Protein AF-Q6B3M6-F1 (afdb_monomer_lite)

Foldseek 3Di:
DDDDD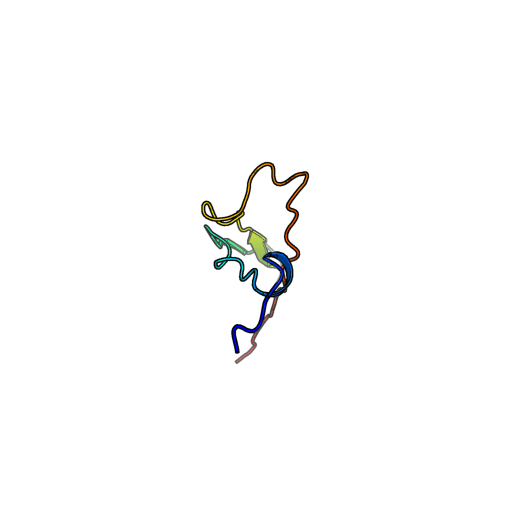DPVVVDDFDDWADWDWDDDPPDPDIDTDTHGDPPFDPDCVVVPDDDDDDDDDD

Radius of gyration: 16.69 Å; chains: 1; bounding box: 30×29×50 Å

InterPro domains:
  IPR003530 Long hematopoietin receptor, soluble alpha chain, conserved site [PS01354] (11-53)
  IPR003961 Fibronectin type III [PS50853] (15-58)
  IPR013783 Immunoglobulin-like fold [G3DSA:2.60.40.10] (14-58)
  IPR036116 Fibronectin type III superfamily [SSF49265] (12-56)
  IPR050676 Interleukin-12 [PTHR48485] (1-57)

Structure (mmCIF, N/CA/C/O backbone):
data_AF-Q6B3M6-F1
#
_entry.id   AF-Q6B3M6-F1
#
loop_
_atom_site.group_PDB
_atom_site.id
_atom_site.type_symbol
_atom_site.label_atom_id
_atom_site.label_alt_id
_atom_site.label_comp_id
_atom_site.label_asym_id
_atom_site.label_entity_id
_atom_site.label_seq_id
_atom_site.pdbx_PDB_ins_code
_atom_site.Cartn_x
_atom_site.Cartn_y
_atom_site.Cartn_z
_atom_site.occupancy
_atom_site.B_iso_or_equiv
_atom_site.auth_seq_id
_atom_site.auth_comp_id
_atom_site.auth_asym_id
_atom_site.auth_atom_id
_atom_site.pdbx_PDB_model_num
ATOM 1 N N . TYR A 1 1 ? 11.166 -18.689 -28.952 1.00 47.72 1 TYR A N 1
ATOM 2 C CA . TYR A 1 1 ? 10.295 -17.505 -28.852 1.00 47.72 1 TYR A CA 1
ATOM 3 C C . TYR A 1 1 ? 10.418 -16.928 -27.453 1.00 47.72 1 TYR A C 1
ATOM 5 O O . TYR A 1 1 ? 9.944 -17.548 -26.513 1.00 47.72 1 TYR A O 1
ATOM 13 N N . THR A 1 2 ? 11.109 -15.801 -27.291 1.00 68.38 2 THR A N 1
ATOM 14 C CA . THR A 1 2 ? 11.106 -15.021 -26.047 1.00 68.38 2 THR A CA 1
ATOM 15 C C . THR A 1 2 ? 9.991 -13.987 -26.156 1.00 68.38 2 THR A C 1
ATOM 17 O O . THR A 1 2 ? 10.049 -13.098 -27.001 1.00 68.38 2 THR A O 1
ATOM 20 N N . SER A 1 3 ? 8.937 -14.129 -25.351 1.00 78.00 3 SER A N 1
ATOM 21 C CA . SER A 1 3 ? 7.932 -13.073 -25.221 1.00 78.00 3 SER A CA 1
ATOM 22 C C . SER A 1 3 ? 8.571 -11.928 -24.441 1.00 78.00 3 SER A C 1
ATOM 24 O O . SER A 1 3 ? 8.917 -12.100 -23.274 1.00 78.00 3 SER A O 1
ATOM 26 N N . GLY A 1 4 ? 8.790 -10.787 -25.091 1.00 84.81 4 GLY A N 1
ATOM 27 C CA . GLY A 1 4 ? 9.221 -9.573 -24.402 1.00 84.81 4 GLY A CA 1
ATOM 28 C C . GLY A 1 4 ? 8.088 -9.028 -23.533 1.00 84.81 4 GLY A C 1
ATOM 29 O O . GLY A 1 4 ? 6.921 -9.120 -23.911 1.00 84.81 4 GLY A O 1
ATOM 30 N N . PHE A 1 5 ? 8.426 -8.463 -22.380 1.00 85.44 5 PHE A N 1
ATOM 31 C CA . PHE A 1 5 ? 7.496 -7.728 -21.525 1.00 85.44 5 PHE A CA 1
ATOM 32 C C . PHE A 1 5 ? 8.111 -6.378 -21.161 1.00 85.44 5 PHE A C 1
ATOM 34 O O . PHE A 1 5 ? 9.335 -6.245 -21.083 1.00 85.44 5 PHE A O 1
ATOM 41 N N . PHE A 1 6 ? 7.270 -5.376 -20.916 1.00 85.38 6 PHE A N 1
ATOM 42 C CA . PHE A 1 6 ? 7.718 -4.157 -20.255 1.00 85.38 6 PHE A CA 1
ATOM 43 C C . PHE A 1 6 ? 7.635 -4.358 -18.747 1.00 85.38 6 PHE A C 1
ATOM 45 O O . PHE A 1 6 ? 6.670 -4.926 -18.244 1.00 85.38 6 PHE A O 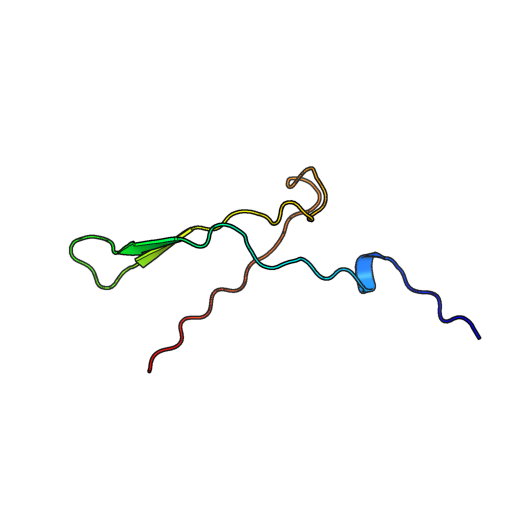1
ATOM 52 N N . ILE A 1 7 ? 8.631 -3.858 -18.012 1.00 84.00 7 ILE A N 1
ATOM 53 C CA . ILE A 1 7 ? 8.700 -4.014 -16.552 1.00 84.00 7 ILE A CA 1
ATOM 54 C C . ILE A 1 7 ? 7.401 -3.540 -15.886 1.00 84.00 7 ILE A C 1
ATOM 56 O O . ILE A 1 7 ? 6.877 -4.246 -15.036 1.00 84.00 7 ILE A O 1
ATOM 60 N N . ARG A 1 8 ? 6.832 -2.412 -16.339 1.00 84.94 8 ARG A N 1
ATOM 61 C CA . ARG A 1 8 ? 5.570 -1.844 -15.824 1.00 84.94 8 ARG A CA 1
ATOM 62 C C . ARG A 1 8 ? 4.373 -2.802 -15.878 1.00 84.94 8 ARG A C 1
ATOM 64 O O . ARG A 1 8 ? 3.486 -2.681 -15.045 1.00 84.94 8 ARG A O 1
ATOM 71 N N . ASP A 1 9 ? 4.365 -3.740 -16.825 1.00 86.00 9 ASP A N 1
ATOM 72 C CA . ASP A 1 9 ? 3.252 -4.675 -17.023 1.00 86.00 9 ASP A CA 1
ATOM 73 C C . ASP A 1 9 ? 3.329 -5.863 -16.050 1.00 86.00 9 ASP A C 1
ATOM 75 O O . ASP A 1 9 ? 2.343 -6.565 -15.843 1.00 86.00 9 ASP A O 1
ATOM 79 N N . ILE A 1 10 ? 4.496 -6.084 -15.438 1.00 87.69 10 ILE A N 1
ATOM 80 C CA . ILE A 1 10 ? 4.741 -7.169 -14.480 1.00 87.69 10 ILE A CA 1
ATOM 81 C C . ILE A 1 10 ? 5.019 -6.657 -13.062 1.00 87.69 10 ILE A C 1
ATOM 83 O O . ILE A 1 10 ? 5.397 -7.438 -12.187 1.00 87.69 10 ILE A O 1
ATOM 87 N N . ILE A 1 11 ? 4.863 -5.352 -12.818 1.00 86.56 11 ILE A N 1
ATOM 88 C CA . ILE A 1 11 ? 5.052 -4.786 -11.486 1.00 86.56 11 ILE A CA 1
ATOM 89 C C . ILE A 1 11 ? 3.977 -5.333 -10.548 1.00 86.56 11 ILE A C 1
ATOM 91 O O . ILE A 1 11 ? 2.783 -5.092 -10.726 1.00 86.56 11 ILE A O 1
ATOM 95 N N . LYS A 1 12 ? 4.425 -6.0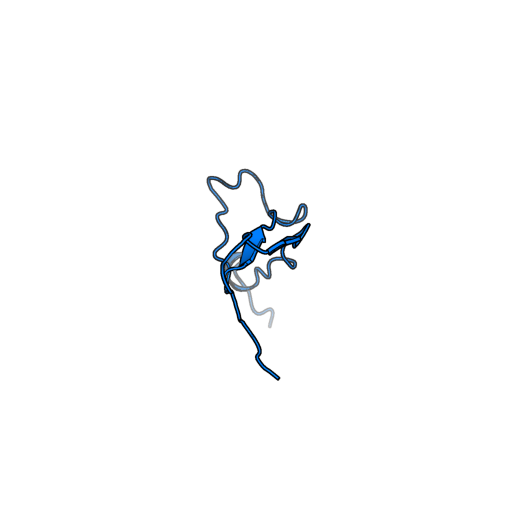23 -9.501 1.00 87.50 12 LYS A N 1
ATOM 96 C CA . LYS A 1 12 ? 3.598 -6.441 -8.375 1.00 87.50 12 LYS A CA 1
ATOM 97 C C . LYS A 1 12 ? 4.161 -5.805 -7.102 1.00 87.50 12 LYS A C 1
ATOM 99 O O . LYS A 1 12 ? 5.218 -6.241 -6.652 1.00 87.50 12 LYS A O 1
ATOM 104 N N . PRO A 1 13 ? 3.503 -4.773 -6.546 1.00 87.25 13 PRO A N 1
ATOM 105 C CA . PRO A 1 13 ? 3.907 -4.208 -5.268 1.00 87.25 13 PRO A CA 1
ATOM 106 C C . PRO A 1 13 ? 3.798 -5.260 -4.162 1.00 87.25 13 PRO A C 1
ATOM 108 O O . PRO A 1 13 ? 2.873 -6.080 -4.164 1.00 87.25 13 PRO A O 1
ATOM 111 N N . ASP A 1 14 ? 4.713 -5.200 -3.201 1.00 88.88 14 ASP A N 1
ATOM 112 C CA . ASP A 1 14 ? 4.577 -5.959 -1.962 1.00 88.88 14 ASP A CA 1
ATOM 113 C C . ASP A 1 14 ? 3.440 -5.396 -1.087 1.00 88.88 14 ASP A C 1
ATOM 115 O O . ASP A 1 14 ? 2.985 -4.267 -1.303 1.00 88.88 14 ASP A O 1
ATOM 119 N N . PRO A 1 15 ? 2.943 -6.165 -0.099 1.00 88.75 15 PRO A N 1
ATOM 120 C CA . PRO A 1 15 ? 1.889 -5.700 0.796 1.00 88.75 15 PRO A CA 1
ATOM 121 C C . PRO A 1 15 ? 2.269 -4.415 1.558 1.00 88.75 15 PRO A C 1
ATOM 123 O O . PRO A 1 15 ? 3.449 -4.205 1.857 1.00 88.75 15 PRO A O 1
ATOM 126 N N . PRO A 1 16 ? 1.281 -3.576 1.935 1.00 88.88 16 PRO A N 1
ATOM 127 C CA . PRO A 1 16 ? 1.526 -2.395 2.760 1.00 88.88 16 PRO A CA 1
ATOM 128 C C . PRO A 1 16 ? 2.195 -2.770 4.085 1.00 88.88 16 PRO A C 1
ATOM 130 O O . PRO A 1 16 ? 1.820 -3.758 4.723 1.00 88.88 16 PRO A O 1
ATOM 133 N N . LYS A 1 17 ? 3.171 -1.970 4.519 1.00 90.62 17 LYS A N 1
ATOM 134 C CA . LYS A 1 17 ? 3.859 -2.178 5.798 1.00 90.62 17 LYS A CA 1
ATOM 135 C C . LYS A 1 17 ? 3.078 -1.538 6.944 1.00 90.62 17 LYS A C 1
ATOM 137 O O . LYS A 1 17 ? 2.302 -0.608 6.739 1.00 90.62 17 LYS A O 1
ATOM 142 N N . ASN A 1 18 ? 3.310 -2.033 8.160 1.00 89.25 18 ASN A N 1
ATOM 143 C CA . ASN A 1 18 ? 2.861 -1.408 9.408 1.00 89.25 18 ASN A CA 1
ATOM 144 C C . ASN A 1 18 ? 1.361 -1.061 9.446 1.00 89.25 18 ASN A C 1
ATOM 146 O O . ASN A 1 18 ? 0.984 0.037 9.850 1.00 89.25 18 ASN A O 1
ATOM 150 N N . LEU A 1 19 ? 0.498 -2.003 9.045 1.00 90.25 19 LEU A N 1
ATOM 151 C CA . LEU A 1 19 ? -0.949 -1.833 9.158 1.00 90.25 19 LEU A CA 1
ATOM 152 C C . LEU A 1 19 ? -1.348 -1.675 10.633 1.00 90.25 19 LEU A C 1
ATOM 154 O O . LEU A 1 19 ? -1.213 -2.606 11.426 1.00 90.25 19 LEU A O 1
ATOM 158 N N . GLN A 1 20 ? -1.868 -0.506 10.989 1.00 90.81 20 GLN A N 1
ATOM 159 C CA . GLN A 1 20 ? -2.393 -0.213 12.317 1.00 90.81 20 GLN A CA 1
ATOM 160 C C . GLN A 1 20 ? -3.874 0.132 12.231 1.00 90.81 20 GLN A C 1
ATOM 162 O O . GLN A 1 20 ? -4.324 0.823 11.317 1.00 90.81 20 GLN A O 1
ATOM 167 N N . LEU A 1 21 ? -4.615 -0.341 13.229 1.00 89.12 21 LEU A N 1
ATOM 168 C CA . LEU A 1 21 ? -6.028 -0.054 13.424 1.00 89.12 21 LEU A CA 1
ATOM 169 C C . LEU A 1 21 ? -6.182 0.659 14.762 1.00 89.12 21 LEU A C 1
ATOM 171 O O . LEU A 1 21 ? -5.892 0.082 15.811 1.00 89.12 21 LEU A O 1
ATOM 175 N N . LYS A 1 22 ? -6.630 1.911 14.733 1.00 88.62 22 LYS A N 1
ATOM 176 C CA . LYS A 1 22 ? -6.892 2.706 15.932 1.00 88.62 22 LYS A CA 1
ATOM 177 C C . LYS A 1 22 ? -8.393 2.971 16.037 1.00 88.62 22 LYS A C 1
ATOM 179 O O . LYS A 1 22 ? -8.946 3.673 15.193 1.00 88.62 22 LYS A O 1
ATOM 184 N N . PRO A 1 23 ? -9.091 2.408 17.037 1.00 87.44 23 PRO A N 1
ATOM 185 C CA . PRO A 1 23 ? -10.506 2.698 17.224 1.00 87.44 23 PRO A CA 1
ATOM 186 C C . PRO A 1 23 ? -10.678 4.155 17.665 1.00 87.44 23 PRO A C 1
ATOM 188 O O . PRO A 1 23 ? -10.032 4.601 18.618 1.00 87.44 23 PRO A O 1
ATOM 191 N N . LEU A 1 24 ? -11.565 4.898 17.000 1.00 86.75 24 LEU A N 1
ATOM 192 C CA . LEU A 1 24 ? -11.911 6.242 17.450 1.00 86.75 24 LEU A CA 1
ATOM 193 C C . LEU A 1 24 ? -12.838 6.135 18.663 1.00 86.75 24 LEU A C 1
ATOM 195 O O . LEU A 1 24 ? -13.882 5.480 18.619 1.00 86.75 24 LEU A O 1
ATOM 199 N N . LYS A 1 25 ? -12.464 6.795 19.766 1.00 80.69 25 LYS A N 1
ATOM 200 C CA . LYS A 1 25 ? -13.293 6.835 20.976 1.00 80.69 25 LYS A CA 1
ATOM 201 C C . LYS A 1 25 ? -14.658 7.443 20.631 1.00 80.69 25 LYS A C 1
ATOM 203 O O . LYS A 1 25 ? -14.726 8.482 19.981 1.00 80.69 25 LYS A O 1
ATOM 208 N N . ASN A 1 26 ? -15.723 6.800 21.108 1.00 74.38 26 ASN A N 1
ATOM 209 C CA . ASN A 1 26 ? -17.128 7.209 20.959 1.00 74.38 26 ASN A CA 1
ATOM 210 C C . ASN A 1 26 ? -17.766 6.990 19.571 1.00 74.38 26 ASN A C 1
ATOM 212 O O . ASN A 1 26 ? -18.845 7.522 19.319 1.00 74.38 26 ASN A O 1
ATOM 216 N N . SER A 1 27 ? -17.166 6.189 18.683 1.00 79.75 27 SER A N 1
ATOM 217 C CA . SER A 1 27 ? -17.772 5.832 17.391 1.00 79.75 27 SER A CA 1
ATOM 218 C C . SER A 1 27 ? -17.462 4.384 16.992 1.00 79.75 27 SER A C 1
ATOM 220 O O . SER A 1 27 ? -16.530 3.773 17.505 1.00 79.7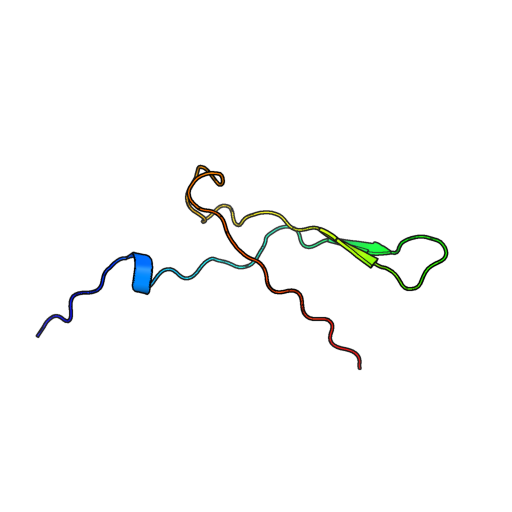5 27 SER A O 1
ATOM 222 N N . ARG A 1 28 ? -18.223 3.827 16.040 1.00 83.19 28 ARG A N 1
ATOM 223 C CA . ARG A 1 28 ? -17.876 2.563 15.349 1.00 83.19 28 ARG A CA 1
ATOM 224 C C . ARG A 1 28 ? -16.819 2.772 14.251 1.00 83.19 28 ARG A C 1
ATOM 226 O O . ARG A 1 28 ? -16.610 1.895 13.420 1.00 83.19 28 ARG A O 1
ATOM 233 N N . GLN A 1 29 ? -16.200 3.949 14.212 1.00 87.62 29 GLN A N 1
ATOM 234 C CA . GLN A 1 29 ? -15.150 4.305 13.267 1.00 87.62 29 GLN A CA 1
ATOM 235 C C . GLN A 1 29 ? -13.789 3.790 13.737 1.00 87.62 29 GLN A C 1
ATOM 237 O O . GLN A 1 29 ? -13.467 3.802 14.927 1.00 87.62 29 GLN A O 1
ATOM 242 N N . VAL A 1 30 ? -12.978 3.375 12.771 1.00 89.06 30 VAL A N 1
ATOM 243 C CA . VAL A 1 30 ? -11.607 2.917 12.981 1.00 89.06 30 VAL A CA 1
ATOM 244 C C . VAL A 1 30 ? -10.717 3.682 12.015 1.00 89.06 30 VAL A C 1
ATOM 246 O O . VAL A 1 30 ? -11.004 3.749 10.822 1.00 89.06 30 VAL A O 1
ATOM 249 N N . GLU A 1 31 ? -9.649 4.266 12.536 1.00 90.75 31 GLU A N 1
ATOM 250 C CA . GLU A 1 31 ? -8.567 4.821 11.739 1.00 90.75 31 GLU A CA 1
ATOM 251 C C . GLU A 1 31 ? -7.650 3.677 11.315 1.00 90.75 31 GLU A C 1
ATOM 253 O O . GLU A 1 31 ? -7.163 2.908 12.148 1.00 90.75 31 GLU A O 1
ATOM 258 N N . VAL A 1 32 ? -7.443 3.553 10.008 1.00 91.38 32 VAL A N 1
ATOM 259 C CA . VAL A 1 32 ? -6.555 2.560 9.411 1.00 91.38 32 VAL A CA 1
ATOM 260 C C . VAL A 1 32 ? -5.361 3.311 8.842 1.00 91.38 32 VAL A C 1
ATOM 262 O O . VAL A 1 32 ? -5.538 4.163 7.975 1.00 91.38 32 VAL A O 1
ATOM 265 N N . SER A 1 33 ? -4.157 3.009 9.319 1.00 92.81 33 SER A N 1
ATOM 266 C CA . SER A 1 33 ? -2.917 3.608 8.816 1.00 92.81 33 SER A CA 1
ATOM 267 C C . SER A 1 33 ? -1.962 2.521 8.340 1.00 92.81 33 SER A C 1
ATOM 269 O O . SER A 1 33 ? -1.865 1.472 8.972 1.00 92.81 33 SER A O 1
ATOM 271 N N . TRP A 1 34 ? -1.252 2.769 7.245 1.00 93.56 34 TRP A N 1
ATOM 272 C CA . TRP A 1 34 ? -0.230 1.878 6.695 1.00 93.56 34 TRP A CA 1
ATOM 273 C C . TRP A 1 34 ? 0.889 2.699 6.055 1.00 93.56 34 TRP A C 1
ATOM 275 O O . TRP A 1 34 ? 0.744 3.895 5.802 1.00 93.56 34 TRP A O 1
ATOM 285 N N . GLU A 1 35 ? 2.002 2.036 5.773 1.00 92.50 35 GLU A N 1
ATOM 286 C CA . GLU A 1 35 ? 3.189 2.614 5.154 1.00 92.50 35 GLU A CA 1
ATOM 287 C C . GLU A 1 35 ? 3.482 1.946 3.804 1.00 92.50 35 GLU A C 1
ATOM 289 O O . GLU A 1 35 ? 3.045 0.822 3.525 1.00 92.50 35 GLU A O 1
ATOM 294 N N . TYR A 1 36 ? 4.231 2.649 2.949 1.00 88.56 36 TYR A N 1
ATOM 295 C CA . TYR A 1 36 ? 4.701 2.093 1.681 1.00 88.56 36 TYR A CA 1
ATOM 296 C C . TYR A 1 36 ? 5.634 0.894 1.928 1.00 88.56 36 TYR A C 1
ATOM 298 O O . TYR A 1 36 ? 6.387 0.890 2.908 1.00 88.56 36 TYR A O 1
ATOM 306 N N . PRO A 1 37 ? 5.620 -0.124 1.051 1.00 89.94 37 PRO A N 1
ATOM 307 C CA . PRO A 1 37 ? 6.579 -1.211 1.140 1.00 89.94 37 PRO A CA 1
ATOM 308 C C . PRO A 1 37 ? 7.989 -0.676 0.881 1.00 89.94 37 PRO A C 1
ATOM 310 O O . PRO A 1 37 ? 8.212 0.057 -0.073 1.00 89.94 37 PRO A O 1
ATOM 313 N N . GLU A 1 38 ? 8.962 -1.075 1.697 1.00 84.19 38 GLU A N 1
ATOM 314 C CA . GLU A 1 38 ? 10.376 -0.684 1.524 1.00 84.19 38 GLU A CA 1
ATOM 315 C C . GLU A 1 38 ? 10.991 -1.208 0.218 1.00 84.19 38 GLU A C 1
ATOM 317 O O . GLU A 1 38 ? 11.950 -0.647 -0.295 1.00 84.19 38 GLU A O 1
ATOM 322 N N . THR A 1 39 ? 10.419 -2.277 -0.330 1.00 87.44 39 THR A N 1
ATOM 323 C CA . THR A 1 39 ? 10.787 -2.853 -1.627 1.00 87.44 39 THR A CA 1
ATOM 324 C C . THR A 1 39 ? 10.242 -2.051 -2.809 1.00 87.44 39 THR A C 1
ATOM 326 O O . THR A 1 39 ? 10.608 -2.316 -3.954 1.00 87.44 39 THR A O 1
ATOM 329 N N . TRP A 1 40 ? 9.367 -1.073 -2.559 1.00 89.62 40 TRP A N 1
ATOM 330 C CA . TRP A 1 40 ? 8.813 -0.225 -3.600 1.00 89.62 40 TRP A CA 1
ATOM 331 C C . TRP A 1 40 ? 9.802 0.860 -4.035 1.00 89.62 40 TRP A C 1
ATOM 333 O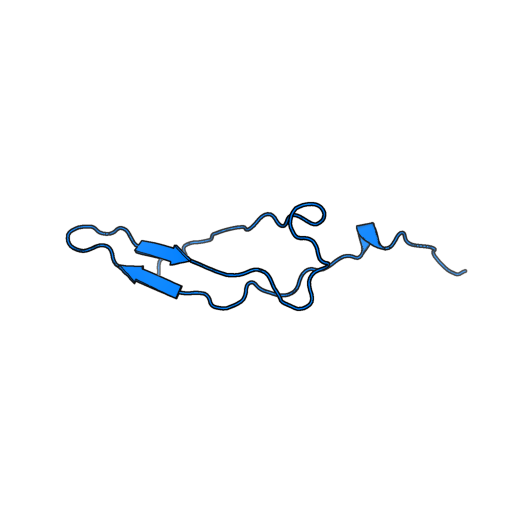 O . TRP A 1 40 ? 10.601 1.366 -3.249 1.00 89.62 40 TRP A O 1
ATOM 343 N N . SER A 1 41 ? 9.756 1.226 -5.316 1.00 86.75 41 SER A N 1
ATOM 344 C CA . SER A 1 41 ? 10.695 2.189 -5.892 1.00 86.75 41 SER A CA 1
ATOM 345 C C . SER A 1 41 ? 10.534 3.589 -5.285 1.00 86.75 41 SER A C 1
ATOM 347 O O . SER A 1 41 ? 9.424 4.103 -5.139 1.00 86.75 41 SER A O 1
ATOM 349 N N . THR A 1 42 ? 11.659 4.237 -4.971 1.00 84.44 42 THR A N 1
ATOM 350 C CA . THR A 1 42 ? 11.712 5.623 -4.485 1.00 84.44 42 THR A CA 1
ATOM 351 C C . THR A 1 42 ? 12.106 6.580 -5.623 1.00 84.44 42 THR A C 1
ATOM 353 O O . THR A 1 42 ? 12.819 6.178 -6.544 1.00 84.44 42 THR A O 1
ATOM 356 N N . PRO A 1 43 ? 11.647 7.847 -5.609 1.00 86.00 43 PRO A N 1
ATOM 357 C CA . PRO A 1 43 ? 10.805 8.476 -4.593 1.00 86.00 43 PRO A CA 1
ATOM 358 C C . PRO A 1 43 ? 9.309 8.151 -4.768 1.00 86.00 43 PRO A C 1
ATOM 360 O O . PRO A 1 43 ? 8.805 8.039 -5.886 1.00 86.00 43 PRO A O 1
ATOM 363 N N . HIS A 1 44 ? 8.565 8.080 -3.659 1.00 81.81 44 HIS A N 1
ATOM 364 C CA . HIS A 1 44 ? 7.115 7.802 -3.668 1.00 81.81 44 HIS A CA 1
ATOM 365 C C . HIS A 1 44 ? 6.271 8.908 -4.333 1.00 81.81 44 HIS A C 1
ATOM 367 O O . HIS A 1 44 ? 5.103 8.694 -4.657 1.00 81.81 44 HIS A O 1
ATOM 373 N N . SER A 1 45 ? 6.861 10.086 -4.565 1.00 82.69 45 SER A N 1
ATOM 374 C CA . SER A 1 45 ? 6.251 11.155 -5.362 1.00 82.69 45 SER A CA 1
ATOM 375 C C . SER A 1 45 ? 6.164 10.815 -6.851 1.00 82.69 45 SER A C 1
ATOM 377 O O . SER A 1 45 ? 5.308 11.361 -7.538 1.00 82.69 45 SER A O 1
ATOM 379 N N . TYR A 1 46 ? 7.037 9.931 -7.348 1.00 85.00 46 TYR A N 1
ATOM 380 C CA . TYR A 1 46 ? 7.045 9.483 -8.740 1.00 85.00 46 TYR A CA 1
ATOM 381 C C . TYR A 1 46 ? 6.403 8.100 -8.889 1.00 85.00 46 TYR A C 1
ATOM 383 O O . TYR A 1 46 ? 5.569 7.887 -9.765 1.00 85.00 46 TYR A O 1
ATOM 391 N N . PHE A 1 47 ? 6.738 7.168 -7.994 1.00 86.25 47 PHE A N 1
ATOM 392 C CA . PHE A 1 47 ? 6.145 5.832 -7.958 1.00 86.25 47 PHE A CA 1
ATOM 393 C C . PHE A 1 47 ? 5.025 5.778 -6.916 1.00 86.25 47 PHE A C 1
ATOM 395 O O . PHE A 1 47 ? 5.176 5.190 -5.847 1.00 86.25 47 PHE A O 1
ATOM 402 N N . SER A 1 48 ? 3.897 6.426 -7.189 1.00 88.19 48 SER A N 1
ATOM 403 C CA . SER A 1 48 ? 2.765 6.422 -6.257 1.00 88.19 48 SER A CA 1
ATOM 404 C C . SER A 1 48 ? 1.993 5.101 -6.307 1.00 88.19 48 SER A C 1
ATOM 406 O O . SER A 1 48 ? 1.740 4.553 -7.380 1.00 88.19 48 SER A O 1
ATOM 408 N N . LEU A 1 49 ? 1.591 4.599 -5.138 1.00 88.06 49 LEU A N 1
ATOM 409 C CA . LEU A 1 49 ? 0.730 3.427 -5.001 1.00 88.06 49 LEU A CA 1
ATOM 410 C C . LEU A 1 49 ? -0.695 3.856 -4.669 1.00 88.06 49 LEU A C 1
ATOM 412 O O . LEU A 1 49 ? -0.923 4.779 -3.888 1.00 88.06 49 LEU A O 1
ATOM 416 N N . THR A 1 50 ? -1.657 3.140 -5.242 1.00 89.94 50 THR A N 1
ATOM 417 C CA . THR A 1 50 ? -3.061 3.212 -4.832 1.00 89.94 50 THR A CA 1
ATOM 418 C C . THR A 1 50 ? -3.383 1.982 -3.998 1.00 89.94 50 THR A C 1
ATOM 420 O O . THR A 1 50 ? -2.990 0.870 -4.349 1.00 89.94 50 THR A O 1
ATOM 423 N N . PHE A 1 51 ? -4.097 2.178 -2.895 1.00 88.81 51 PHE A N 1
ATOM 424 C CA . PHE A 1 51 ? -4.417 1.119 -1.945 1.00 88.81 51 PHE A CA 1
ATOM 425 C C . PHE A 1 51 ? -5.912 0.816 -1.981 1.00 88.81 51 P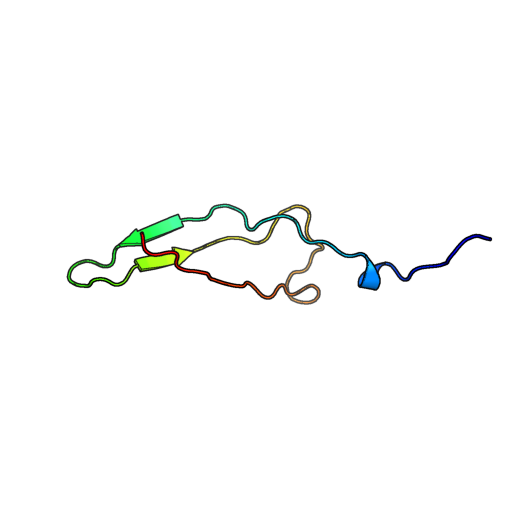HE A C 1
ATOM 427 O O . PHE A 1 51 ? -6.735 1.729 -2.019 1.00 88.81 51 PHE A O 1
ATOM 434 N N . SER A 1 52 ? -6.257 -0.470 -1.948 1.00 89.31 52 SER A N 1
ATOM 435 C CA . SER A 1 52 ? -7.640 -0.926 -1.815 1.00 89.31 52 SER A CA 1
ATOM 436 C C . SER A 1 52 ? -7.900 -1.328 -0.370 1.00 89.31 52 SER A C 1
ATOM 438 O O . SER A 1 52 ? -7.197 -2.180 0.172 1.00 89.31 52 SER A O 1
ATOM 440 N N . ILE A 1 53 ? -8.919 -0.731 0.245 1.00 88.94 53 ILE A N 1
ATOM 441 C CA . ILE A 1 53 ? -9.328 -1.033 1.619 1.00 88.94 53 ILE A CA 1
ATOM 442 C C . ILE A 1 53 ? -10.577 -1.905 1.555 1.00 88.94 53 ILE A C 1
ATOM 444 O O . ILE A 1 53 ? -11.571 -1.524 0.939 1.00 88.94 53 ILE A O 1
ATOM 448 N N . GLN A 1 54 ? -10.545 -3.060 2.216 1.00 89.19 54 GLN A N 1
ATOM 449 C CA . GLN A 1 54 ? -11.691 -3.958 2.312 1.00 89.19 54 GLN A CA 1
ATOM 450 C C . GLN A 1 54 ? -12.015 -4.233 3.778 1.00 89.19 54 GLN A C 1
ATOM 452 O O . GLN A 1 54 ? -11.150 -4.641 4.550 1.00 89.19 54 GLN A O 1
ATOM 457 N N . VAL A 1 55 ? -13.282 -4.043 4.148 1.00 86.75 55 VAL A N 1
ATOM 458 C CA . VAL A 1 55 ? -13.819 -4.431 5.456 1.00 86.75 55 VAL A CA 1
ATOM 459 C C . VAL A 1 55 ? -14.602 -5.724 5.266 1.00 86.75 55 VAL A C 1
ATOM 461 O O . VAL A 1 55 ? -15.605 -5.738 4.557 1.00 86.75 55 VAL A O 1
ATOM 464 N N . GLN A 1 56 ? -14.146 -6.818 5.874 1.00 84.62 56 GLN A N 1
ATOM 465 C CA . GLN A 1 56 ? -14.922 -8.057 5.941 1.00 84.62 56 GLN A CA 1
ATOM 466 C C . GLN A 1 56 ? -15.639 -8.119 7.290 1.00 84.62 56 GLN A C 1
ATOM 468 O O . GLN A 1 56 ? -15.005 -8.244 8.337 1.00 84.62 56 GLN A O 1
ATOM 473 N N . GLY A 1 57 ? -16.967 -7.988 7.257 1.00 79.38 57 GLY A N 1
ATOM 474 C CA . GLY A 1 57 ? -17.821 -8.380 8.376 1.00 79.38 57 GLY A CA 1
ATOM 475 C C . GLY A 1 57 ? -17.879 -9.905 8.477 1.00 79.38 57 GLY A C 1
ATOM 476 O O . GLY A 1 57 ? -17.761 -10.585 7.458 1.00 79.38 57 GLY A O 1
ATOM 477 N N . LYS A 1 58 ? -18.015 -10.428 9.699 1.00 58.81 58 LYS A N 1
ATOM 478 C CA . LYS A 1 58 ? -18.358 -11.839 9.918 1.00 58.81 58 LYS A CA 1
ATOM 479 C C . LYS A 1 58 ? -19.792 -12.126 9.498 1.00 58.81 58 LYS A C 1
ATOM 481 O O . LYS A 1 58 ? -20.636 -11.224 9.701 1.00 58.81 58 LYS A O 1
#

Organism: Equus caballus (NCBI:txid9796)

pLDDT: mean 85.4, std 7.53, range [47.72, 93.56]

Secondary structure (DSSP, 8-state):
------GGGS--PPPPEEEEEEEPTTSS-EEEEEE--TTSPSPTTTSPPP--------

Sequence (58 aa):
YTSGFFIRDIIKPDPPKNLQLKPLKNSRQVEVSWEYPETWSTPHSYFSLTFSIQVQGK